Protein AF-A0A816RI87-F1 (afdb_monomer)

InterPro domains:
  IPR024731 NELL2-like, EGF domain [PF12947] (18-52)

Mean predicted aligned error: 3.88 Å

Nearest PDB structures (foldseek):
  2bo2-assembly2_B  TM=5.677E-01  e=5.441E-02  Homo sapiens
  7do4-assembly1_A  TM=4.696E-01  e=5.501E-01  Homo sapiens
  8jd6-assembly1_S  TM=4.249E-01  e=5.225E+00  Homo sapiens

Secondary structure (DSSP, 8-state):
--EEE-S-SSS--EEEGGGTGGGGPPTTEEEEE-TTT--EEEEEPTTEEE---TT---EEE--

Foldseek 3Di:
DQWDFPDDPVDGDTDGCCVPVNVPADPQWHWDADPPPRRIDTDGDPQWDAPDDDRHGDTDGDD

Solvent-accessible surface area (backbone atoms only — not comparable to full-atom values): 3702 Å² total; per-residue (Å²): 98,42,57,37,76,76,50,49,98,91,47,79,36,79,38,59,22,49,81,48,72,38,51,72,38,38,72,63,37,43,52,46,61,38,92,89,66,34,28,68,39,60,42,50,36,92,70,33,44,72,73,43,63,91,93,47,63,35,36,42,69,73,127

Radius of gyration: 13.54 Å; Cα contacts (8 Å, |Δi|>4): 120; chains: 1; bounding box: 36×23×33 Å

Structure (mmCIF, N/CA/C/O backbone):
data_AF-A0A816RI87-F1
#
_entry.id   AF-A0A816RI87-F1
#
loop_
_atom_site.group_PDB
_atom_site.id
_atom_site.type_symbol
_atom_site.label_atom_id
_atom_site.label_alt_id
_atom_site.label_comp_id
_atom_site.label_asym_id
_atom_site.label_entity_id
_atom_site.label_seq_id
_atom_site.pdbx_PDB_ins_code
_atom_site.Cartn_x
_atom_site.Cartn_y
_atom_site.Cartn_z
_atom_site.occupancy
_atom_site.B_iso_or_equiv
_atom_site.auth_seq_id
_atom_site.auth_comp_id
_atom_site.auth_asym_id
_atom_site.auth_atom_id
_atom_site.pdbx_PDB_model_num
ATOM 1 N N . THR A 1 1 ? 11.626 1.188 -1.188 1.00 79.44 1 THR A N 1
ATOM 2 C CA . THR A 1 1 ? 11.587 1.701 -2.574 1.00 79.44 1 THR A CA 1
ATOM 3 C C . THR A 1 1 ? 10.140 1.932 -2.985 1.00 79.44 1 THR A C 1
ATOM 5 O O . THR A 1 1 ? 9.255 1.326 -2.388 1.00 79.44 1 THR A O 1
ATOM 8 N N . GLY A 1 2 ? 9.893 2.839 -3.935 1.00 93.31 2 GLY A N 1
ATOM 9 C CA . GLY A 1 2 ? 8.541 3.213 -4.392 1.00 93.31 2 GLY A CA 1
ATOM 10 C C . GLY A 1 2 ? 8.099 2.573 -5.706 1.00 93.31 2 GLY A C 1
ATOM 11 O O . GLY A 1 2 ? 6.980 2.802 -6.141 1.00 93.31 2 GLY A O 1
ATOM 12 N N . TYR A 1 3 ? 8.961 1.769 -6.326 1.00 95.19 3 TYR A N 1
ATOM 13 C CA . TYR A 1 3 ? 8.699 1.133 -7.613 1.00 95.19 3 TYR A CA 1
ATOM 14 C C . TYR A 1 3 ? 8.795 -0.386 -7.487 1.00 95.19 3 TYR A C 1
ATOM 16 O O . TYR A 1 3 ? 9.614 -0.904 -6.723 1.00 95.19 3 TYR A O 1
ATOM 24 N N . THR A 1 4 ? 7.967 -1.083 -8.257 1.00 95.19 4 THR A N 1
ATOM 25 C CA . THR A 1 4 ? 7.936 -2.539 -8.397 1.00 95.19 4 THR A CA 1
ATOM 26 C C . THR A 1 4 ? 8.441 -2.905 -9.788 1.00 95.19 4 THR A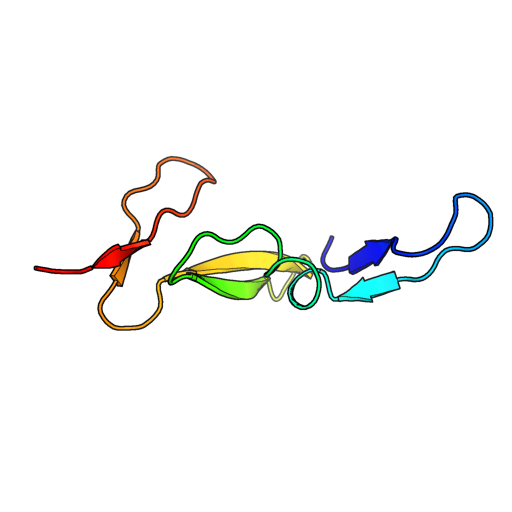 C 1
ATOM 28 O O . THR A 1 4 ? 7.993 -2.326 -10.780 1.00 95.19 4 THR A O 1
ATOM 31 N N . ASN A 1 5 ? 9.364 -3.868 -9.874 1.00 95.50 5 ASN A N 1
ATOM 32 C CA . ASN A 1 5 ? 9.736 -4.444 -11.163 1.00 95.50 5 ASN A CA 1
ATOM 33 C C . ASN A 1 5 ? 8.585 -5.327 -11.658 1.00 95.50 5 ASN A C 1
ATOM 35 O O . ASN A 1 5 ? 8.226 -6.308 -11.012 1.00 95.50 5 ASN A O 1
ATOM 39 N N . THR A 1 6 ? 8.005 -4.950 -12.790 1.00 95.25 6 THR A N 1
ATOM 40 C CA . THR A 1 6 ? 6.930 -5.688 -13.472 1.00 95.25 6 THR A CA 1
ATOM 41 C C . THR A 1 6 ? 7.412 -6.382 -14.744 1.00 95.25 6 THR A C 1
ATOM 43 O O . THR A 1 6 ? 6.633 -7.071 -15.397 1.00 95.25 6 THR A O 1
ATOM 46 N N . GLY A 1 7 ? 8.685 -6.195 -15.094 1.00 93.94 7 GLY A N 1
ATOM 47 C CA . GLY A 1 7 ? 9.341 -6.870 -16.202 1.00 93.94 7 GLY A CA 1
ATOM 48 C C . GLY A 1 7 ? 9.982 -8.190 -15.773 1.00 93.94 7 GLY A C 1
ATOM 49 O O . GLY A 1 7 ? 9.611 -8.804 -14.773 1.00 93.94 7 GLY A O 1
ATOM 50 N N . SER A 1 8 ? 10.972 -8.630 -16.537 1.00 94.12 8 SER A N 1
ATOM 51 C CA . SER A 1 8 ? 11.721 -9.864 -16.288 1.00 94.12 8 SER A CA 1
ATOM 52 C C . SER A 1 8 ? 13.059 -9.584 -15.595 1.00 94.12 8 SER A C 1
ATOM 54 O O . SER A 1 8 ? 13.472 -8.435 -15.442 1.00 94.12 8 SER A O 1
ATOM 56 N N . ALA A 1 9 ? 13.774 -10.645 -15.206 1.00 90.06 9 ALA A N 1
ATOM 57 C CA . ALA A 1 9 ? 15.085 -10.531 -14.558 1.00 90.06 9 ALA A CA 1
ATOM 58 C C . ALA A 1 9 ? 16.129 -9.782 -15.413 1.00 90.06 9 ALA A C 1
ATOM 60 O O . ALA A 1 9 ? 16.969 -9.074 -14.871 1.00 90.06 9 ALA A O 1
ATOM 61 N N . VAL A 1 10 ? 16.044 -9.908 -16.741 1.00 93.75 10 VAL A N 1
ATOM 62 C CA . VAL A 1 10 ? 16.960 -9.274 -17.709 1.00 93.75 10 VAL A CA 1
ATOM 63 C C . VAL A 1 10 ? 16.377 -8.027 -18.385 1.00 93.75 10 VAL A C 1
ATOM 65 O O . VAL A 1 10 ? 17.0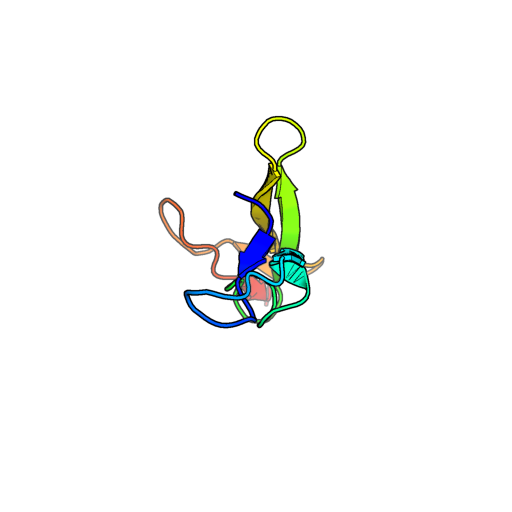97 -7.292 -19.049 1.00 93.75 10 VAL A O 1
ATOM 68 N N . HIS A 1 11 ? 15.083 -7.761 -18.192 1.00 93.81 11 HIS A N 1
ATOM 69 C CA . HIS A 1 11 ? 14.387 -6.590 -18.726 1.00 93.81 11 HIS A CA 1
ATOM 70 C C . HIS A 1 11 ? 13.550 -5.961 -17.618 1.00 93.81 11 HIS A C 1
ATOM 72 O O . HIS A 1 11 ? 12.391 -6.319 -17.412 1.00 93.81 11 HIS A O 1
ATOM 78 N N . VAL A 1 12 ? 14.164 -5.035 -16.883 1.00 95.56 12 VAL A N 1
ATOM 79 C CA . VAL A 1 12 ? 13.532 -4.359 -15.748 1.00 95.56 12 VAL A CA 1
ATOM 80 C C . VAL A 1 12 ? 12.540 -3.316 -16.249 1.00 95.56 12 VAL A C 1
ATOM 82 O O . VAL A 1 12 ? 12.898 -2.415 -17.004 1.00 95.56 12 VAL A O 1
ATOM 85 N N . VAL A 1 13 ? 11.298 -3.406 -15.774 1.00 96.12 13 VAL A N 1
ATOM 86 C CA . VAL A 1 13 ? 10.264 -2.389 -16.002 1.00 96.12 13 VAL A CA 1
ATOM 87 C C . VAL A 1 13 ? 9.793 -1.881 -14.650 1.00 96.12 13 VAL A C 1
ATOM 89 O O . VAL A 1 13 ? 9.035 -2.552 -13.944 1.00 96.12 13 VAL A O 1
ATOM 92 N N . CYS A 1 14 ? 10.254 -0.689 -14.280 1.00 93.94 14 CYS A N 1
ATOM 93 C CA . CYS A 1 14 ? 9.871 -0.035 -13.036 1.00 93.94 14 CYS A CA 1
ATOM 94 C C . CYS A 1 14 ? 8.494 0.603 -13.184 1.00 93.94 14 CYS A C 1
ATOM 96 O O . CYS A 1 14 ? 8.309 1.533 -13.967 1.00 93.94 14 CYS A O 1
ATOM 98 N N . LYS A 1 15 ? 7.539 0.134 -12.388 1.00 96.31 15 LYS A N 1
ATOM 99 C CA . LYS A 1 15 ? 6.213 0.734 -12.287 1.00 96.31 15 LYS A CA 1
ATOM 100 C C . LYS A 1 15 ? 5.975 1.208 -10.864 1.00 96.31 15 LYS A C 1
ATOM 102 O O . LYS A 1 15 ? 6.459 0.580 -9.925 1.00 96.31 15 LYS A O 1
ATOM 107 N N . ASP A 1 16 ? 5.277 2.327 -10.705 1.00 96.38 16 ASP A N 1
ATOM 108 C CA . ASP A 1 16 ? 4.910 2.851 -9.389 1.00 96.38 16 ASP A CA 1
ATOM 109 C C . ASP A 1 16 ? 4.209 1.746 -8.578 1.00 96.38 16 ASP A C 1
ATOM 111 O O . ASP A 1 16 ? 3.196 1.186 -9.015 1.00 96.38 16 ASP A O 1
ATOM 115 N N . SER A 1 17 ? 4.757 1.426 -7.403 1.00 96.81 17 SER A N 1
ATOM 116 C CA . SER A 1 17 ? 4.241 0.372 -6.531 1.00 96.81 17 SER A CA 1
ATOM 117 C C . SER A 1 17 ? 2.795 0.616 -6.104 1.00 96.81 17 SER A C 1
ATOM 119 O O . SER A 1 17 ? 2.053 -0.348 -5.953 1.00 96.81 17 SER A O 1
ATOM 121 N N . CYS A 1 18 ? 2.346 1.863 -5.955 1.00 96.94 18 CYS A N 1
ATOM 122 C CA . CYS A 1 18 ? 0.953 2.170 -5.637 1.00 96.94 18 CYS A CA 1
ATOM 123 C C . CYS A 1 18 ? -0.013 1.791 -6.764 1.00 96.94 18 CYS A C 1
ATOM 125 O O . CYS A 1 18 ? -1.163 1.445 -6.491 1.00 96.94 18 CYS A O 1
ATOM 127 N N . THR A 1 19 ? 0.446 1.757 -8.018 1.00 96.69 19 THR A N 1
ATOM 128 C CA . THR A 1 19 ? -0.370 1.285 -9.153 1.00 96.69 19 THR A CA 1
ATOM 129 C C . THR A 1 19 ? -0.441 -0.242 -9.240 1.00 96.69 19 THR A C 1
ATOM 131 O O . THR A 1 19 ? -1.292 -0.785 -9.944 1.00 96.69 19 THR A O 1
ATOM 134 N N . ILE A 1 20 ? 0.417 -0.953 -8.501 1.00 96.19 20 ILE A N 1
ATOM 135 C CA . ILE A 1 20 ?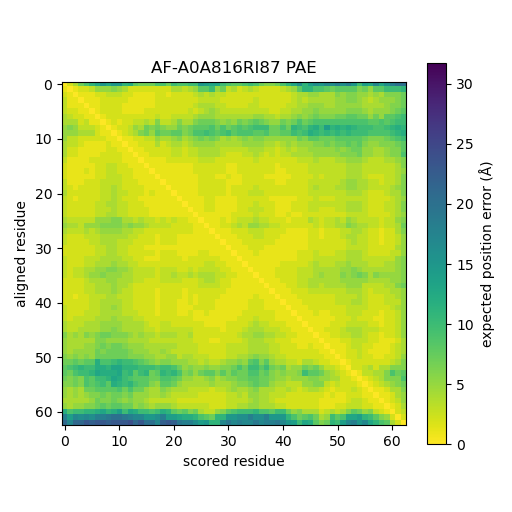 0.464 -2.415 -8.452 1.00 96.19 20 ILE A CA 1
ATOM 136 C C . ILE A 1 20 ? -0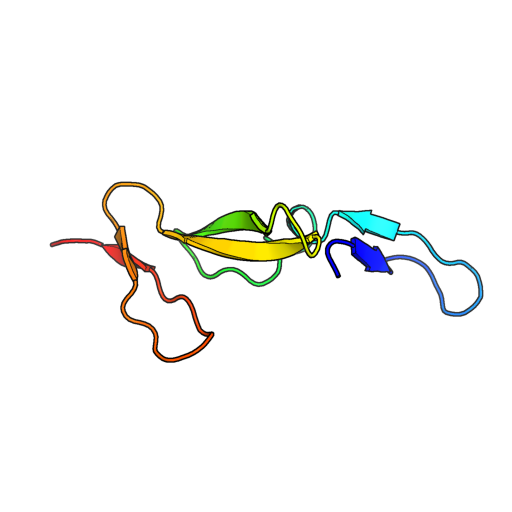.162 -2.892 -7.142 1.00 96.19 20 ILE A C 1
ATOM 138 O O . ILE A 1 20 ? 0.425 -2.766 -6.072 1.00 96.19 20 ILE A O 1
ATOM 142 N N . LYS A 1 21 ? -1.376 -3.455 -7.211 1.00 94.38 21 LYS A N 1
ATOM 143 C CA . LYS A 1 21 ? -2.107 -3.975 -6.035 1.00 94.38 21 LYS A CA 1
ATOM 144 C C . LYS A 1 21 ? -2.171 -2.971 -4.864 1.00 94.38 21 LYS A C 1
ATOM 146 O O . LYS A 1 21 ? -2.031 -3.362 -3.707 1.00 94.38 21 LYS A O 1
ATOM 151 N N . ASN A 1 22 ? -2.353 -1.679 -5.162 1.00 94.38 22 ASN A N 1
ATOM 152 C CA . ASN A 1 22 ? -2.411 -0.597 -4.169 1.00 94.38 22 ASN A CA 1
ATOM 153 C C . ASN A 1 22 ? -1.171 -0.551 -3.247 1.00 94.38 22 ASN A C 1
ATOM 155 O O . ASN A 1 22 ? -1.303 -0.285 -2.055 1.00 94.3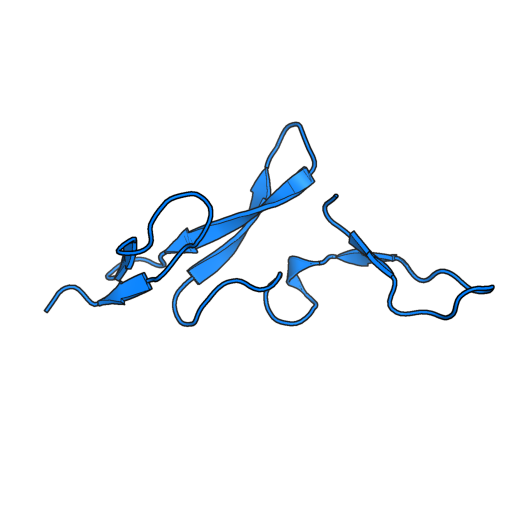8 22 ASN A O 1
ATOM 159 N N . GLY A 1 23 ? 0.018 -0.913 -3.744 1.00 93.75 23 GLY A N 1
ATOM 160 C CA . GLY A 1 23 ? 1.248 -0.980 -2.945 1.00 93.75 23 GLY A CA 1
ATOM 161 C C . GLY A 1 23 ? 1.217 -2.003 -1.805 1.00 93.75 23 GLY A C 1
ATOM 162 O O . GLY A 1 23 ? 2.029 -1.918 -0.888 1.00 93.75 23 GLY A O 1
ATOM 163 N N . GLY A 1 24 ? 0.272 -2.950 -1.825 1.00 92.62 24 GLY A N 1
ATOM 164 C CA . GLY A 1 24 ? 0.023 -3.875 -0.715 1.00 92.62 24 GLY A CA 1
ATOM 165 C C . GLY A 1 24 ? -0.803 -3.276 0.429 1.00 92.62 24 GLY A C 1
ATOM 166 O O . GLY A 1 24 ? -0.978 -3.922 1.463 1.00 92.62 24 GLY A O 1
ATOM 167 N N . CYS A 1 25 ? -1.332 -2.061 0.269 1.00 93.50 25 CYS A N 1
ATOM 168 C CA . CYS A 1 25 ? -2.214 -1.443 1.248 1.00 93.50 25 CYS A CA 1
ATOM 169 C C . CYS A 1 25 ? -3.562 -2.174 1.325 1.00 93.50 25 CYS A C 1
ATOM 171 O O . CYS A 1 25 ? -4.136 -2.567 0.308 1.00 93.50 25 CYS A O 1
ATOM 173 N N . GLY A 1 26 ? -4.083 -2.325 2.547 1.00 90.81 26 GLY A N 1
ATOM 174 C CA . GLY A 1 26 ? -5.351 -3.009 2.797 1.00 90.81 26 GLY A CA 1
ATOM 175 C C . GLY A 1 26 ? -6.576 -2.314 2.178 1.00 90.81 26 GLY A C 1
ATOM 176 O O . GLY A 1 26 ? -6.499 -1.157 1.747 1.00 90.81 26 GLY A O 1
ATOM 177 N N . PRO A 1 27 ? -7.737 -2.996 2.159 1.00 88.19 27 PRO A N 1
ATOM 178 C CA . PRO A 1 27 ? -8.992 -2.384 1.739 1.00 88.19 27 PRO A CA 1
ATOM 179 C C . PRO A 1 27 ? -9.281 -1.150 2.605 1.00 88.19 27 PRO A C 1
ATOM 181 O O . PRO A 1 27 ? -9.046 -1.154 3.812 1.00 88.19 27 PRO A O 1
ATOM 184 N N . HIS A 1 28 ? -9.745 -0.073 1.968 1.00 94.12 28 HIS A N 1
ATOM 185 C CA . HIS A 1 28 ? -9.975 1.249 2.579 1.00 94.12 28 HIS A CA 1
ATOM 186 C C . HIS A 1 28 ? -8.724 2.043 2.995 1.00 94.12 28 HIS A C 1
ATOM 188 O O . HIS A 1 28 ? -8.851 3.104 3.605 1.00 94.12 28 HIS A O 1
ATOM 194 N N . ALA A 1 29 ? -7.525 1.603 2.608 1.00 95.38 29 ALA A N 1
ATOM 195 C CA . ALA A 1 29 ? -6.323 2.430 2.649 1.00 95.38 29 ALA A CA 1
ATOM 196 C C . ALA A 1 29 ? -6.042 3.077 1.280 1.00 95.38 29 ALA A C 1
ATOM 198 O O . ALA A 1 29 ? -6.266 2.477 0.226 1.00 95.38 29 ALA A O 1
ATOM 199 N N . ALA A 1 30 ? -5.535 4.305 1.300 1.00 95.88 30 ALA A N 1
ATOM 200 C CA . ALA A 1 30 ? -4.912 4.976 0.171 1.00 95.88 30 ALA A CA 1
ATOM 201 C C . ALA A 1 30 ? -3.400 4.712 0.186 1.00 95.88 30 ALA A C 1
ATOM 203 O O . ALA A 1 30 ? -2.756 4.833 1.234 1.00 95.88 30 ALA A O 1
ATOM 204 N N . CYS A 1 31 ? -2.849 4.359 -0.974 1.00 96.38 31 CYS A N 1
ATOM 205 C CA . CYS A 1 31 ? -1.411 4.243 -1.172 1.00 96.38 31 CYS A CA 1
ATOM 206 C C . CYS A 1 31 ? -0.801 5.601 -1.536 1.00 96.38 31 CYS A C 1
ATOM 208 O O . CYS A 1 31 ? -1.398 6.393 -2.262 1.00 96.38 31 CYS A O 1
ATOM 210 N N . SER A 1 32 ? 0.388 5.867 -1.007 1.00 96.06 32 SER A N 1
ATOM 211 C CA . SER A 1 32 ? 1.194 7.061 -1.264 1.00 96.06 32 SER A CA 1
ATOM 212 C C . SER A 1 32 ? 2.677 6.737 -1.071 1.00 96.06 32 SER A C 1
ATOM 214 O O . SER A 1 32 ? 3.018 5.634 -0.639 1.00 96.06 32 SER A O 1
ATOM 216 N N . HIS A 1 33 ? 3.563 7.700 -1.326 1.00 95.56 33 HIS A N 1
ATOM 217 C CA . HIS A 1 33 ? 4.995 7.554 -1.068 1.00 95.56 33 HIS A CA 1
ATOM 218 C C . HIS A 1 33 ? 5.456 8.464 0.063 1.00 95.56 33 HIS A C 1
ATOM 220 O O . HIS A 1 33 ? 5.046 9.619 0.181 1.00 95.56 33 HIS A O 1
ATOM 226 N N . HIS A 1 34 ? 6.348 7.948 0.905 1.00 94.75 34 HIS A N 1
ATOM 227 C CA . HIS A 1 34 ? 7.039 8.760 1.890 1.00 94.75 34 HIS A CA 1
ATOM 228 C C . HIS A 1 34 ? 7.980 9.748 1.188 1.00 94.75 34 HIS A C 1
ATOM 230 O O . HIS A 1 34 ? 8.882 9.328 0.464 1.00 94.75 34 HIS A O 1
ATOM 236 N N . ALA A 1 35 ? 7.824 11.045 1.461 1.00 93.19 35 ALA A N 1
ATOM 237 C CA . ALA A 1 35 ? 8.480 12.121 0.711 1.00 93.19 35 ALA A CA 1
ATOM 238 C C . ALA A 1 35 ? 10.016 12.020 0.633 1.00 93.19 35 ALA A C 1
ATOM 240 O O . ALA A 1 35 ? 10.605 12.434 -0.357 1.00 93.19 35 ALA A O 1
ATOM 241 N N . LYS A 1 36 ? 10.677 11.464 1.660 1.00 93.06 36 LYS A N 1
ATOM 242 C CA . LYS A 1 36 ? 12.151 11.371 1.706 1.00 93.06 36 LYS A CA 1
ATOM 243 C C . LYS A 1 36 ? 12.717 10.057 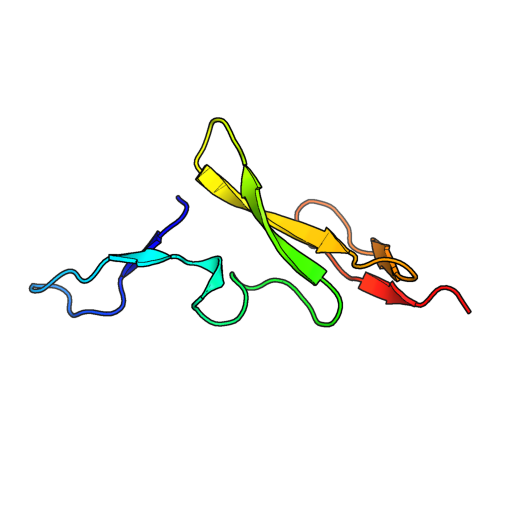1.173 1.00 93.06 36 LYS A C 1
ATOM 245 O O . LYS A 1 36 ? 13.821 10.026 0.654 1.00 93.06 36 LYS A O 1
ATOM 250 N N . THR A 1 37 ? 11.995 8.955 1.361 1.00 94.19 37 THR A N 1
ATOM 251 C CA . THR A 1 37 ? 12.521 7.598 1.106 1.00 94.19 37 THR A CA 1
ATOM 252 C C . THR A 1 37 ? 11.863 6.939 -0.101 1.00 94.19 37 THR A C 1
ATOM 254 O O . THR A 1 37 ? 12.252 5.838 -0.494 1.00 94.19 37 THR A O 1
ATOM 257 N N . ASN A 1 38 ? 10.819 7.570 -0.648 1.00 93.25 38 ASN A N 1
ATOM 258 C CA . ASN A 1 38 ? 9.904 7.009 -1.637 1.00 93.25 38 ASN A CA 1
ATOM 259 C C . ASN A 1 38 ? 9.289 5.658 -1.235 1.00 93.25 38 ASN A C 1
ATOM 261 O O . ASN A 1 38 ? 8.699 4.972 -2.065 1.00 93.25 38 ASN A O 1
ATOM 265 N N . ALA A 1 39 ? 9.401 5.241 0.030 1.00 93.50 39 ALA A N 1
ATOM 266 C CA . ALA A 1 39 ? 8.794 4.004 0.501 1.00 93.50 39 ALA A CA 1
ATOM 267 C C . ALA A 1 39 ? 7.268 4.091 0.402 1.00 93.50 39 ALA A C 1
ATOM 269 O O . ALA A 1 39 ? 6.693 5.149 0.661 1.00 93.50 39 ALA A O 1
ATOM 270 N N . VAL A 1 40 ? 6.626 2.977 0.049 1.00 94.69 40 VAL A N 1
ATOM 271 C CA . VAL A 1 40 ? 5.165 2.882 0.065 1.00 94.69 40 VAL A CA 1
ATOM 272 C C . VAL A 1 40 ? 4.650 3.188 1.471 1.00 94.69 40 VAL A C 1
ATOM 274 O O . VAL A 1 40 ? 5.147 2.660 2.466 1.00 94.69 40 VAL A O 1
ATOM 277 N N . LYS A 1 41 ? 3.644 4.052 1.538 1.00 94.00 41 LYS A N 1
ATOM 278 C CA . LYS A 1 41 ? 2.952 4.464 2.751 1.00 94.00 41 LYS A CA 1
ATOM 279 C C . LYS A 1 41 ? 1.452 4.299 2.548 1.00 94.00 41 LYS A C 1
ATOM 281 O O . LYS A 1 41 ? 0.863 4.930 1.671 1.00 94.00 41 LYS A O 1
ATOM 286 N N . CYS A 1 42 ? 0.839 3.496 3.409 1.00 95.00 42 CYS A N 1
ATOM 287 C CA . CYS A 1 42 ? -0.602 3.286 3.440 1.00 95.00 42 CYS A CA 1
ATOM 288 C C . CYS A 1 42 ? -1.245 4.190 4.494 1.0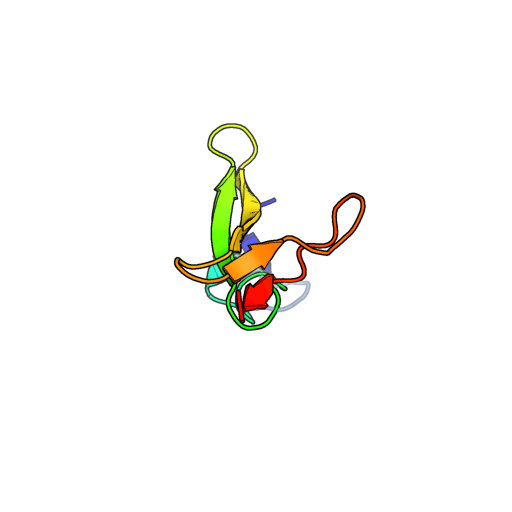0 95.00 42 CYS A C 1
ATOM 290 O O . CYS A 1 42 ? -0.827 4.180 5.650 1.00 95.00 42 CYS A O 1
ATOM 292 N N . THR A 1 43 ? -2.284 4.931 4.118 1.00 94.25 43 THR A N 1
ATOM 293 C CA . THR A 1 43 ? -3.052 5.784 5.039 1.00 94.25 43 THR A CA 1
ATOM 294 C C . THR A 1 43 ? -4.527 5.426 4.934 1.00 94.25 43 THR A C 1
ATOM 296 O O . THR A 1 43 ? -5.030 5.254 3.828 1.00 94.25 43 THR A O 1
ATOM 299 N N . CYS A 1 44 ? -5.240 5.294 6.052 1.00 96.12 44 CYS A N 1
ATOM 300 C CA . CYS A 1 44 ? -6.676 5.023 5.991 1.00 96.12 44 CYS A CA 1
ATOM 301 C C . CYS A 1 44 ? -7.429 6.182 5.338 1.00 96.12 44 CYS A C 1
ATOM 303 O O . CYS A 1 44 ? -7.138 7.347 5.604 1.00 96.12 44 CYS A O 1
ATOM 305 N N . LYS A 1 45 ? -8.378 5.848 4.458 1.00 95.06 45 LYS A N 1
ATOM 306 C CA . LYS A 1 45 ? -9.295 6.826 3.868 1.00 95.06 45 LYS A CA 1
ATOM 307 C C . LYS A 1 45 ? -10.163 7.447 4.967 1.00 95.06 45 LYS A C 1
ATOM 309 O O . LYS A 1 45 ? -10.360 6.847 6.024 1.00 95.06 45 LYS A O 1
ATOM 314 N N . THR A 1 46 ? -10.712 8.628 4.697 1.00 93.69 46 THR A N 1
ATOM 315 C CA . THR A 1 46 ? -11.669 9.303 5.584 1.00 93.69 46 THR A CA 1
ATOM 316 C C . THR A 1 46 ? -12.794 8.351 6.007 1.00 93.69 46 THR A C 1
ATOM 318 O O . THR A 1 46 ? -13.315 7.609 5.176 1.00 93.69 46 THR A O 1
ATOM 321 N N . GLY A 1 47 ? -13.140 8.350 7.298 1.00 93.62 47 GLY A N 1
ATOM 322 C CA . GLY A 1 47 ? -14.130 7.432 7.885 1.00 93.62 47 GLY A CA 1
ATOM 323 C C . GLY A 1 47 ? -13.574 6.068 8.325 1.00 93.62 47 GLY A C 1
ATOM 324 O O . GLY A 1 47 ? -14.315 5.244 8.857 1.00 93.62 47 GLY A O 1
ATOM 325 N N . TYR A 1 48 ? -12.273 5.817 8.142 1.00 95.12 48 TYR A N 1
ATOM 326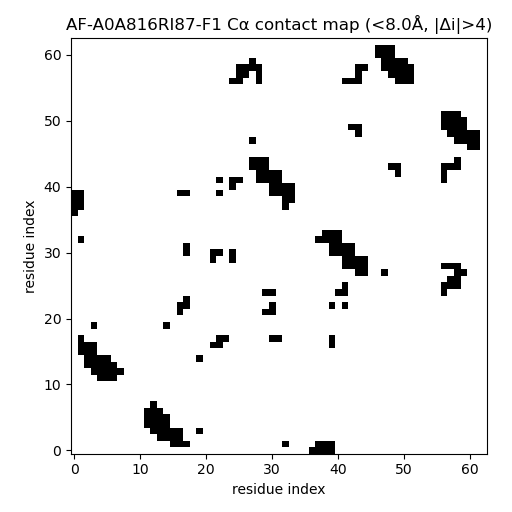 C CA . TYR A 1 48 ? -11.609 4.595 8.596 1.00 95.12 48 TYR A CA 1
ATOM 327 C C . TYR A 1 48 ? -10.455 4.915 9.542 1.00 95.12 48 TYR A C 1
ATOM 329 O O . TYR A 1 48 ? -9.691 5.855 9.333 1.00 95.12 48 TYR A O 1
ATOM 337 N N . THR A 1 49 ? -10.281 4.078 10.560 1.00 93.31 49 THR A N 1
ATOM 338 C CA . THR A 1 49 ? -9.183 4.186 11.526 1.00 93.31 49 THR A CA 1
ATOM 339 C C . THR A 1 49 ? -8.219 3.018 11.364 1.00 93.31 49 THR A C 1
ATOM 341 O O . THR A 1 49 ? -8.644 1.875 11.166 1.00 93.31 49 THR A O 1
ATOM 344 N N . ASN A 1 50 ? -6.915 3.289 11.479 1.00 92.94 50 ASN A N 1
ATOM 345 C CA . ASN A 1 50 ? -5.909 2.234 11.500 1.00 92.94 50 ASN A CA 1
ATOM 346 C C . ASN A 1 50 ? -6.005 1.447 12.817 1.00 92.94 50 ASN A C 1
ATOM 348 O O . ASN A 1 50 ? -5.809 1.996 13.897 1.00 92.94 50 ASN A O 1
ATOM 352 N N . LYS A 1 51 ? -6.309 0.155 12.715 1.00 92.25 51 LYS A N 1
ATOM 353 C CA . LYS A 1 51 ? -6.363 -0.819 13.815 1.00 92.25 51 LYS A CA 1
ATOM 354 C C . LYS A 1 51 ? -5.267 -1.882 13.700 1.00 92.25 51 LYS A C 1
ATOM 356 O O . LYS A 1 51 ? -5.312 -2.887 14.402 1.00 92.25 51 LYS A O 1
ATOM 361 N N . GLY A 1 52 ? -4.334 -1.713 12.766 1.00 88.06 52 GLY A N 1
ATOM 362 C CA . GLY A 1 52 ? -3.170 -2.578 12.653 1.00 88.06 52 GLY A CA 1
ATOM 363 C C . GLY A 1 52 ? -2.103 -2.231 13.690 1.00 88.06 52 GLY A C 1
ATOM 364 O O . GLY A 1 52 ? -2.190 -1.216 14.379 1.00 88.06 52 GLY A O 1
ATOM 365 N N . SER A 1 53 ? -1.097 -3.090 13.799 1.00 84.19 53 SER A N 1
ATOM 366 C CA . SER A 1 53 ? 0.042 -2.920 14.700 1.00 84.19 53 SER A CA 1
ATOM 367 C C . SER A 1 53 ? 1.356 -2.918 13.917 1.00 84.19 53 SER A C 1
ATOM 369 O O . SER A 1 53 ? 1.472 -3.528 12.847 1.00 84.19 53 SER A O 1
ATOM 371 N N . GLY A 1 54 ? 2.352 -2.199 14.443 1.00 81.94 54 GLY A N 1
ATOM 372 C CA . GLY A 1 54 ? 3.652 -2.032 13.792 1.00 81.94 54 GLY A CA 1
ATOM 373 C C . GLY A 1 54 ? 3.522 -1.399 12.403 1.00 81.94 54 GLY A C 1
ATOM 374 O O . GLY A 1 54 ? 2.902 -0.351 12.243 1.00 81.94 54 GLY A O 1
ATOM 375 N N . SER A 1 55 ? 4.094 -2.049 11.387 1.00 77.25 55 SER A N 1
ATOM 376 C CA . SER A 1 55 ? 4.060 -1.582 9.991 1.00 77.25 55 SER A CA 1
ATOM 377 C C . SER A 1 55 ? 2.793 -1.983 9.225 1.00 77.25 55 SER A C 1
ATOM 379 O O . SER A 1 55 ? 2.642 -1.620 8.058 1.00 77.25 55 SER A O 1
ATOM 381 N N . LYS A 1 56 ? 1.881 -2.748 9.839 1.00 83.56 56 LYS A N 1
ATOM 382 C CA . LYS A 1 56 ? 0.667 -3.229 9.174 1.00 83.56 56 LYS A CA 1
ATOM 383 C C . LYS A 1 56 ? -0.446 -2.196 9.316 1.00 83.56 56 LYS A C 1
ATOM 385 O O . LYS A 1 56 ? -0.872 -1.889 10.423 1.00 83.56 56 LYS A O 1
ATOM 390 N N . VAL A 1 57 ? -0.955 -1.697 8.193 1.00 89.62 57 VAL A N 1
ATOM 391 C CA . VAL A 1 57 ? -2.095 -0.769 8.169 1.00 89.62 57 VAL A CA 1
ATOM 392 C C . VAL A 1 57 ? -3.376 -1.557 7.908 1.00 89.62 57 VAL A C 1
ATOM 394 O O . VAL A 1 57 ? -3.532 -2.159 6.846 1.00 89.62 57 VAL A O 1
ATOM 397 N N . ILE A 1 58 ? -4.286 -1.571 8.885 1.00 91.94 58 ILE A N 1
ATOM 398 C CA . ILE A 1 58 ? -5.593 -2.242 8.796 1.00 91.94 58 ILE A CA 1
ATOM 399 C C . ILE A 1 58 ? -6.674 -1.192 9.022 1.00 91.94 58 ILE A C 1
ATOM 401 O O . ILE A 1 58 ? -6.887 -0.759 10.150 1.00 91.94 58 ILE A O 1
ATOM 405 N N . CYS A 1 59 ? -7.362 -0.788 7.961 1.00 94.88 59 CYS A N 1
ATOM 406 C CA . CYS A 1 59 ? -8.370 0.262 8.028 1.00 94.88 59 CYS A CA 1
ATOM 407 C C . CYS A 1 59 ? -9.747 -0.334 8.317 1.00 94.88 59 CYS A C 1
ATOM 409 O O . CYS A 1 59 ? -10.295 -1.063 7.493 1.00 94.88 59 CYS A O 1
ATOM 411 N N . LYS A 1 60 ? -10.303 -0.027 9.492 1.00 93.25 60 LYS A N 1
ATOM 412 C CA . LYS A 1 60 ? -11.668 -0.415 9.878 1.00 93.25 60 LYS A CA 1
ATOM 413 C C . LYS A 1 60 ? -12.551 0.822 9.976 1.00 93.25 60 LYS A C 1
ATOM 415 O O . LYS A 1 60 ? -12.086 1.855 10.456 1.00 93.25 60 LYS A O 1
ATOM 420 N N . GLY A 1 61 ? -13.787 0.708 9.493 1.00 87.00 61 GLY A N 1
ATOM 421 C CA . GLY A 1 61 ? -14.762 1.793 9.562 1.00 87.00 61 GLY A CA 1
ATOM 422 C C . GLY A 1 61 ? -15.053 2.158 11.013 1.00 87.00 61 GLY A C 1
ATOM 423 O O . GLY A 1 61 ? -15.038 1.291 11.891 1.00 87.00 61 GLY A O 1
ATOM 424 N N . THR A 1 62 ? -15.273 3.440 11.263 1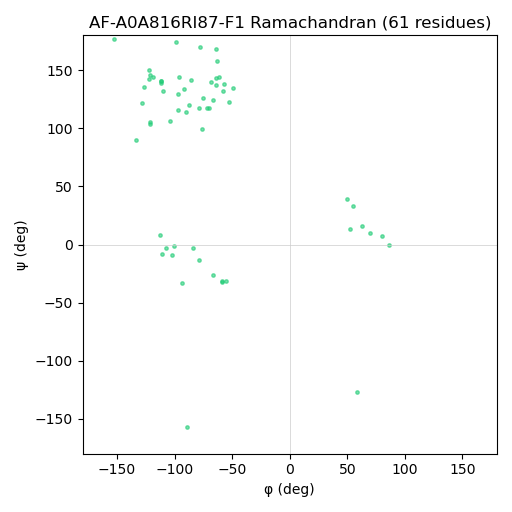.00 74.19 62 THR A N 1
ATOM 425 C CA . THR A 1 62 ? -15.881 3.901 12.511 1.00 74.19 62 THR A CA 1
ATOM 426 C C . THR A 1 62 ? -17.375 3.614 12.419 1.00 74.19 62 THR A C 1
ATOM 428 O O . THR A 1 62 ? -18.083 4.327 11.710 1.00 74.19 62 THR A O 1
ATOM 431 N N . VAL A 1 63 ? -17.814 2.514 13.037 1.00 62.97 63 VAL A N 1
ATOM 432 C CA . VAL A 1 63 ? -19.222 2.343 13.425 1.00 62.97 63 VAL A CA 1
ATOM 433 C C . VAL A 1 63 ? -19.565 3.307 14.549 1.00 62.97 63 VAL A C 1
ATOM 435 O O . VAL A 1 63 ? -18.649 3.583 15.361 1.00 62.97 63 VAL A O 1
#

Organism: NCBI:txid392030

pLDDT: mean 92.16, std 5.97, range [62.97, 96.94]

Sequence (63 aa):
TGYTNTGSAVHVVCKDSCTIKNGGCGPHAACSHHAKTNAVKCTCKTGYTNKGSGSKVICKGTV